Protein AF-A0AAD7Q775-F1 (afdb_monomer_lite)

Foldseek 3Di:
DVVVVVVVVVCVVCVLVDCVQLVVVDQDDDDPDDDDDPCVVVCVVVVPDWDWDWDADPRRYHGKIWIWTQDPNDIDIDIDHDPPSPDPVRVCVVVVVVVCCVVVVVVD

Structure (mmCIF, N/CA/C/O backbone):
data_AF-A0AAD7Q775-F1
#
_entry.id   AF-A0AAD7Q775-F1
#
loop_
_atom_site.group_PDB
_atom_site.id
_atom_site.type_symbol
_atom_site.label_atom_id
_atom_site.label_alt_id
_atom_site.label_comp_id
_atom_site.label_asym_id
_atom_site.label_entity_id
_atom_site.label_seq_id
_atom_site.pdbx_PDB_ins_code
_atom_site.Cartn_x
_atom_site.Cartn_y
_atom_site.Cartn_z
_atom_site.occupancy
_atom_site.B_iso_or_equiv
_atom_site.auth_seq_id
_atom_site.auth_comp_id
_atom_site.auth_asym_id
_atom_site.auth_atom_id
_atom_site.pdbx_PDB_model_num
ATOM 1 N N . MET A 1 1 ? 16.425 -11.422 -37.260 1.00 62.91 1 MET A N 1
ATOM 2 C CA . MET A 1 1 ? 15.163 -10.639 -37.267 1.00 62.91 1 MET A CA 1
ATOM 3 C C . MET A 1 1 ? 13.966 -11.425 -36.721 1.00 62.91 1 MET A C 1
ATOM 5 O O . MET A 1 1 ? 13.062 -10.796 -36.195 1.00 62.91 1 MET A O 1
ATOM 9 N N . SER A 1 2 ? 13.959 -12.763 -36.775 1.00 82.50 2 SER A N 1
ATOM 10 C CA . SER A 1 2 ? 12.934 -13.625 -36.152 1.00 82.50 2 SER A CA 1
ATOM 11 C C . SER A 1 2 ? 12.823 -13.460 -34.633 1.00 82.50 2 SER A C 1
ATOM 13 O O . SER A 1 2 ? 11.721 -13.379 -34.102 1.00 82.50 2 SER A O 1
ATOM 15 N N . ASP A 1 3 ? 13.959 -13.363 -33.943 1.00 83.69 3 ASP A N 1
ATOM 16 C CA . ASP A 1 3 ? 14.002 -13.422 -32.475 1.00 83.69 3 ASP A CA 1
ATOM 17 C C . ASP A 1 3 ? 13.453 -12.144 -31.833 1.00 83.69 3 ASP A C 1
ATOM 19 O O . ASP A 1 3 ? 12.773 -12.197 -30.811 1.00 83.69 3 ASP A O 1
ATOM 23 N N . LEU A 1 4 ? 13.673 -10.996 -32.484 1.00 82.25 4 LEU A N 1
ATOM 24 C CA . LEU A 1 4 ? 13.091 -9.721 -32.072 1.00 82.25 4 LEU A CA 1
ATOM 25 C C . LEU A 1 4 ? 11.565 -9.742 -32.216 1.00 82.25 4 LEU A C 1
ATOM 27 O O . LEU A 1 4 ? 10.860 -9.344 -31.296 1.00 82.25 4 LEU A O 1
ATOM 31 N N . ASN A 1 5 ? 11.048 -10.261 -33.332 1.00 82.44 5 ASN A N 1
ATOM 32 C CA . ASN A 1 5 ? 9.604 -10.378 -33.537 1.00 82.44 5 ASN A CA 1
ATOM 33 C C . ASN A 1 5 ? 8.967 -11.336 -32.525 1.00 82.44 5 ASN A C 1
ATOM 35 O O . ASN A 1 5 ? 7.908 -11.030 -31.984 1.00 82.44 5 ASN A O 1
ATOM 39 N N . TYR A 1 6 ? 9.625 -12.458 -32.226 1.00 87.56 6 TYR A N 1
ATOM 40 C CA . TYR A 1 6 ? 9.180 -13.388 -31.190 1.00 87.56 6 TYR A CA 1
ATOM 41 C C . TYR A 1 6 ? 9.132 -12.724 -29.806 1.00 87.56 6 TYR A C 1
ATOM 43 O O . TYR A 1 6 ? 8.125 -12.838 -29.107 1.00 87.56 6 TYR A O 1
ATOM 51 N N . LEU A 1 7 ? 10.176 -11.977 -29.431 1.00 81.00 7 LEU A N 1
ATOM 52 C CA . LEU A 1 7 ? 10.232 -11.264 -28.154 1.00 81.00 7 LEU A CA 1
ATOM 53 C C . LEU A 1 7 ? 9.134 -10.194 -28.046 1.00 81.00 7 LEU A C 1
ATOM 55 O O . LEU A 1 7 ? 8.481 -10.087 -27.010 1.00 81.00 7 LEU A O 1
ATOM 59 N N . MET A 1 8 ? 8.879 -9.454 -29.128 1.00 81.50 8 MET A N 1
ATOM 60 C CA . MET A 1 8 ? 7.806 -8.457 -29.178 1.00 81.50 8 MET A CA 1
ATOM 61 C C . MET A 1 8 ? 6.420 -9.103 -29.096 1.00 81.50 8 MET A C 1
ATOM 63 O O . MET A 1 8 ? 5.569 -8.599 -28.370 1.00 81.50 8 MET A O 1
ATOM 67 N N . CYS A 1 9 ? 6.196 -10.247 -29.749 1.00 82.38 9 CYS A N 1
ATOM 68 C CA . CYS A 1 9 ? 4.944 -10.995 -29.602 1.00 82.38 9 CYS A CA 1
ATOM 69 C C . CYS A 1 9 ? 4.739 -11.452 -28.153 1.00 82.38 9 CYS A C 1
ATOM 71 O O . CYS A 1 9 ? 3.658 -11.276 -27.609 1.00 82.38 9 CYS A O 1
ATOM 73 N N . LYS A 1 10 ? 5.788 -11.942 -27.477 1.00 84.44 10 LYS A N 1
ATOM 74 C CA . LYS A 1 10 ? 5.695 -12.303 -26.055 1.00 84.44 10 LYS A CA 1
ATOM 75 C C . LYS A 1 10 ? 5.419 -11.108 -25.147 1.00 84.44 10 LYS A C 1
ATOM 77 O O . LYS A 1 10 ? 4.678 -11.267 -24.183 1.00 84.44 10 LYS A O 1
ATOM 82 N N . ALA A 1 11 ? 5.957 -9.932 -25.456 1.00 79.56 11 ALA A N 1
ATOM 83 C CA . ALA A 1 11 ? 5.635 -8.698 -24.744 1.00 79.56 11 ALA A CA 1
ATOM 84 C C . ALA A 1 11 ? 4.175 -8.253 -24.967 1.00 79.56 11 ALA A C 1
ATOM 86 O O . ALA A 1 11 ? 3.539 -7.783 -24.029 1.00 79.56 11 ALA A O 1
ATOM 87 N N . ILE A 1 12 ? 3.635 -8.441 -26.177 1.00 78.25 12 ILE A N 1
ATOM 88 C CA . ILE A 1 12 ? 2.226 -8.164 -26.512 1.00 78.25 12 ILE A CA 1
ATOM 89 C C . ILE A 1 12 ? 1.286 -9.156 -25.817 1.00 78.25 12 ILE A C 1
ATOM 91 O O . ILE A 1 12 ? 0.280 -8.738 -25.256 1.00 78.25 12 ILE A O 1
ATOM 95 N N . ASP A 1 13 ? 1.632 -10.445 -25.806 1.00 82.06 13 ASP A N 1
ATOM 96 C CA . ASP A 1 13 ? 0.865 -11.500 -25.130 1.00 82.06 13 ASP A CA 1
ATOM 97 C C . ASP A 1 13 ? 0.889 -11.345 -23.600 1.00 82.06 13 ASP A C 1
ATOM 99 O O . ASP A 1 13 ? 0.033 -11.879 -22.898 1.00 82.06 13 ASP A O 1
ATOM 103 N N . ASN A 1 14 ? 1.888 -10.633 -23.068 1.00 77.38 14 ASN A N 1
ATOM 104 C CA . ASN A 1 14 ? 2.094 -10.434 -21.638 1.00 77.38 14 ASN A CA 1
ATOM 105 C C . ASN A 1 14 ? 2.294 -8.943 -21.341 1.00 77.38 14 ASN A C 1
ATOM 107 O O . ASN A 1 14 ? 3.380 -8.547 -20.903 1.00 77.38 14 ASN A O 1
ATOM 111 N N . PRO A 1 15 ? 1.269 -8.098 -21.557 1.00 64.75 15 PRO A N 1
ATOM 112 C CA . PRO A 1 15 ? 1.412 -6.655 -21.417 1.00 64.75 15 PRO A CA 1
ATOM 113 C C . PRO A 1 15 ? 1.902 -6.295 -20.011 1.00 64.75 15 PRO A C 1
ATOM 115 O O . PRO A 1 15 ? 2.853 -5.529 -19.889 1.00 64.75 15 PRO A O 1
ATOM 118 N N . GLY A 1 16 ? 1.426 -6.974 -18.959 1.00 65.75 16 GLY A N 1
ATOM 119 C CA . GLY A 1 16 ? 1.905 -6.768 -17.586 1.00 65.75 16 GLY A CA 1
ATOM 120 C C . GLY A 1 16 ? 3.401 -7.043 -17.339 1.00 65.75 16 GLY A C 1
ATOM 121 O O . GLY A 1 16 ? 3.928 -6.676 -16.292 1.00 65.75 16 GLY A O 1
ATOM 122 N N . LEU A 1 17 ? 4.126 -7.621 -18.303 1.00 67.56 17 LEU A N 1
ATOM 123 C CA . LEU A 1 17 ? 5.587 -7.749 -18.283 1.00 67.56 17 LEU A CA 1
ATOM 124 C C . LEU A 1 17 ? 6.308 -6.578 -18.975 1.00 67.56 17 LEU A C 1
ATOM 126 O O . LEU A 1 17 ? 7.532 -6.488 -18.889 1.00 67.56 17 LEU A O 1
ATOM 130 N N . THR A 1 18 ? 5.595 -5.629 -19.584 1.00 71.06 18 THR A N 1
ATOM 131 C CA . THR A 1 18 ? 6.143 -4.405 -20.201 1.00 71.06 18 THR A CA 1
ATOM 132 C C . THR A 1 18 ? 6.110 -3.218 -19.241 1.00 71.06 18 THR A C 1
ATOM 134 O O . THR A 1 18 ? 5.186 -3.075 -18.449 1.00 71.06 18 THR A O 1
ATOM 137 N N . THR A 1 19 ? 7.115 -2.339 -19.309 1.00 64.19 19 THR A N 1
ATOM 138 C CA . THR A 1 19 ? 7.307 -1.285 -18.292 1.00 64.19 19 THR A CA 1
ATOM 139 C C . THR A 1 19 ? 6.171 -0.275 -18.283 1.00 64.19 19 THR A C 1
ATOM 141 O O . THR A 1 19 ? 5.749 0.166 -17.218 1.00 64.19 19 THR A O 1
ATOM 144 N N . SER A 1 20 ? 5.652 0.046 -19.467 1.00 65.31 20 SER A N 1
ATOM 145 C CA . SER A 1 20 ? 4.582 1.020 -19.644 1.00 65.31 20 SER A CA 1
ATOM 146 C C . SER A 1 20 ? 3.232 0.516 -19.138 1.00 65.31 20 SER A C 1
ATOM 148 O O . SER A 1 20 ? 2.537 1.267 -18.467 1.00 65.31 20 SER A O 1
ATOM 150 N N . SER A 1 21 ? 2.854 -0.737 -19.420 1.00 63.66 21 SER A N 1
ATOM 151 C CA . SER A 1 21 ? 1.539 -1.244 -18.987 1.00 63.66 21 SER A CA 1
ATOM 152 C C . SER A 1 21 ? 1.552 -1.915 -17.617 1.00 63.66 21 SER A C 1
ATOM 154 O O . SER A 1 21 ? 0.493 -2.078 -17.026 1.00 63.66 21 SER A O 1
ATOM 156 N N . SER A 1 22 ? 2.731 -2.202 -17.057 1.00 62.44 22 SER A N 1
ATOM 157 C CA . SER A 1 22 ? 2.876 -2.599 -15.657 1.00 62.44 22 SER A CA 1
ATOM 158 C C . SER A 1 22 ? 3.067 -1.432 -14.692 1.00 62.44 22 SER A C 1
ATOM 160 O O . SER A 1 22 ? 3.576 -1.655 -13.595 1.00 62.44 22 SER A O 1
ATOM 162 N N . LEU A 1 23 ? 2.816 -0.193 -15.137 1.00 62.19 23 LEU A N 1
ATOM 163 C CA . LEU A 1 23 ? 3.026 1.032 -14.358 1.00 62.19 23 LEU A CA 1
ATOM 164 C C . LEU A 1 23 ? 4.373 1.045 -13.612 1.00 62.19 23 LEU A C 1
ATOM 166 O O . LEU A 1 23 ? 4.476 1.584 -12.516 1.00 62.19 23 LEU A O 1
ATOM 170 N N . ARG A 1 24 ? 5.431 0.442 -14.180 1.00 62.78 24 ARG A N 1
ATOM 171 C CA . ARG A 1 24 ? 6.705 0.217 -13.465 1.00 62.78 24 ARG A CA 1
ATOM 172 C C . ARG A 1 24 ? 7.466 1.511 -13.170 1.00 62.78 24 ARG A C 1
ATOM 174 O O . ARG A 1 24 ? 8.467 1.477 -12.467 1.00 62.78 24 ARG A O 1
ATOM 181 N N . THR A 1 25 ? 7.008 2.630 -13.725 1.00 60.78 25 THR A N 1
ATOM 182 C CA . THR A 1 25 ? 7.484 3.983 -13.416 1.00 60.78 25 THR A CA 1
ATOM 183 C C . THR A 1 25 ? 6.687 4.669 -12.305 1.00 60.78 25 THR A C 1
ATOM 185 O O . THR A 1 25 ? 7.127 5.703 -11.815 1.00 60.78 25 THR A O 1
ATOM 188 N N . ALA A 1 26 ? 5.513 4.155 -11.929 1.00 69.50 26 ALA A N 1
ATOM 189 C CA . ALA A 1 26 ? 4.716 4.690 -10.831 1.00 69.50 26 ALA A CA 1
ATOM 190 C C . ALA A 1 26 ? 5.251 4.183 -9.487 1.00 69.50 26 ALA A C 1
ATOM 192 O O . ALA A 1 26 ? 5.700 3.043 -9.375 1.00 69.50 26 ALA A O 1
ATOM 193 N N . PHE A 1 27 ? 5.187 5.043 -8.471 1.00 70.19 27 PHE A N 1
ATOM 194 C CA . PHE A 1 27 ? 5.688 4.744 -7.131 1.00 70.19 27 PHE A CA 1
ATOM 195 C C . PHE A 1 27 ? 4.652 4.037 -6.254 1.00 70.19 27 PHE A C 1
ATOM 197 O O . PHE A 1 27 ? 4.988 3.087 -5.563 1.00 70.19 27 PHE A O 1
ATOM 204 N N . ILE A 1 28 ? 3.389 4.465 -6.328 1.00 74.25 28 ILE A N 1
ATOM 205 C CA . ILE A 1 28 ? 2.222 3.892 -5.642 1.00 74.25 28 ILE A CA 1
ATOM 206 C C . ILE A 1 28 ? 1.053 3.896 -6.639 1.00 74.25 28 ILE A C 1
ATOM 208 O O . ILE A 1 28 ? 0.982 4.764 -7.509 1.00 74.25 28 ILE A O 1
ATOM 212 N N . SER A 1 29 ? 0.160 2.914 -6.528 1.00 73.06 29 SER A N 1
ATOM 213 C CA . SER A 1 29 ? -1.133 2.890 -7.208 1.00 73.06 29 SER A CA 1
ATOM 214 C C . SER A 1 29 ? -2.198 2.860 -6.127 1.00 73.06 29 SER A C 1
ATOM 216 O O . SER A 1 29 ? -2.090 2.081 -5.182 1.00 73.06 29 SER A O 1
ATOM 218 N N . VAL A 1 30 ? -3.202 3.711 -6.271 1.00 72.69 30 VAL A N 1
ATOM 219 C CA . VAL A 1 30 ? -4.344 3.801 -5.361 1.00 72.69 30 VAL A CA 1
ATOM 220 C C . VAL A 1 30 ? -5.612 3.476 -6.138 1.00 72.69 30 VAL A C 1
ATOM 222 O O . VAL A 1 30 ? -5.636 3.612 -7.364 1.00 72.69 30 VAL A O 1
ATOM 225 N N . PHE A 1 31 ? -6.648 3.020 -5.442 1.00 71.31 31 PHE A N 1
ATOM 226 C CA . PHE A 1 31 ? -7.986 2.989 -6.021 1.00 71.31 31 PHE A CA 1
ATOM 227 C C . PHE A 1 31 ? -8.468 4.431 -6.217 1.00 71.31 31 PHE A C 1
ATOM 229 O O . PHE A 1 31 ? -8.130 5.304 -5.420 1.00 71.31 31 PHE A O 1
ATOM 236 N N . GLU A 1 32 ? -9.199 4.681 -7.304 1.00 75.06 32 GLU A N 1
ATOM 237 C CA . GLU A 1 32 ? -9.808 5.994 -7.553 1.00 75.06 32 GLU A CA 1
ATOM 238 C C . GLU A 1 32 ? -10.833 6.324 -6.462 1.00 75.06 32 GLU A C 1
ATOM 240 O O . GLU A 1 32 ? -10.840 7.432 -5.929 1.00 75.06 32 GLU A O 1
ATOM 245 N N . ASP A 1 33 ? -11.624 5.323 -6.079 1.00 80.81 33 ASP A N 1
ATOM 246 C CA . ASP A 1 33 ? -12.605 5.429 -5.011 1.00 80.81 33 ASP A CA 1
ATOM 247 C C . ASP A 1 33 ? -12.017 4.977 -3.670 1.00 80.81 33 ASP A C 1
ATOM 249 O O . ASP A 1 33 ? -11.360 3.933 -3.568 1.00 80.81 33 ASP A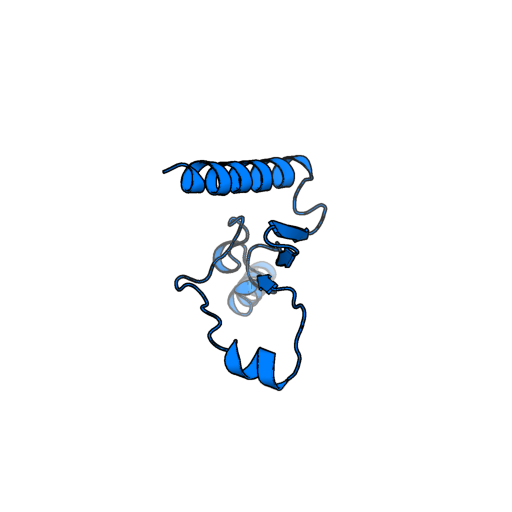 O 1
ATOM 253 N N . SER A 1 34 ? -12.301 5.745 -2.618 1.00 77.81 34 SER A N 1
ATOM 254 C CA . SER A 1 34 ? -11.989 5.353 -1.245 1.00 77.81 34 SER A CA 1
ATOM 255 C C . SER A 1 34 ? -12.743 4.081 -0.869 1.00 77.81 34 SER A C 1
ATOM 257 O O . SER A 1 34 ? -13.961 3.995 -1.029 1.00 77.81 34 SER A O 1
ATOM 259 N N . ILE A 1 35 ? -12.028 3.112 -0.300 1.00 75.31 35 ILE A N 1
ATOM 260 C CA . ILE A 1 35 ? -12.654 1.931 0.290 1.00 75.31 35 ILE A CA 1
ATOM 261 C C . ILE A 1 35 ? -13.164 2.320 1.678 1.00 75.31 35 ILE A C 1
ATOM 263 O O . ILE A 1 35 ? -12.375 2.669 2.554 1.00 75.31 35 ILE A O 1
ATOM 267 N N . ILE A 1 36 ? -14.483 2.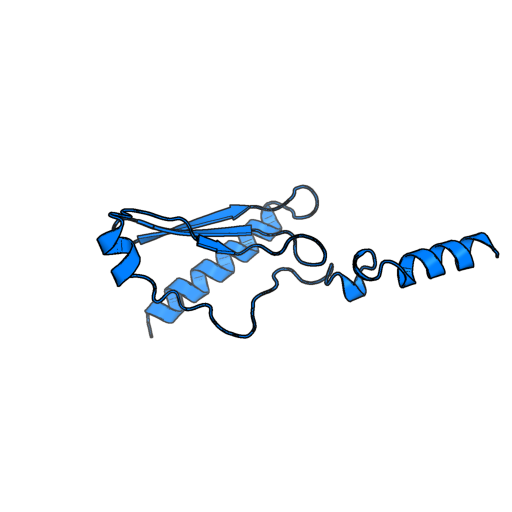275 1.859 1.00 81.50 36 ILE A N 1
ATOM 268 C CA . ILE A 1 36 ? -15.143 2.478 3.151 1.00 81.50 36 ILE A CA 1
ATOM 269 C C . ILE A 1 36 ? -15.542 1.105 3.689 1.00 81.50 36 ILE A C 1
ATOM 271 O O . ILE A 1 36 ? -16.220 0.339 3.003 1.00 81.50 36 ILE A O 1
ATOM 275 N N . ASP A 1 37 ? -15.096 0.796 4.903 1.00 80.75 37 ASP A N 1
ATOM 276 C CA . ASP A 1 37 ? -15.486 -0.413 5.620 1.00 80.75 37 ASP A CA 1
ATOM 277 C C . ASP A 1 37 ? -16.645 -0.114 6.583 1.00 80.75 37 ASP A C 1
ATOM 279 O O . ASP A 1 37 ? -16.447 0.422 7.672 1.00 80.75 37 ASP A O 1
ATOM 283 N N . ASP A 1 38 ? -17.863 -0.471 6.172 1.00 85.44 38 ASP A N 1
ATOM 284 C CA . ASP A 1 38 ? -19.086 -0.305 6.969 1.00 85.44 38 ASP A CA 1
ATOM 285 C C . ASP A 1 38 ? -19.446 -1.564 7.786 1.00 85.44 38 ASP A C 1
ATOM 287 O O . ASP A 1 38 ? -20.561 -1.697 8.292 1.00 85.44 38 ASP A O 1
ATOM 291 N N . SER A 1 39 ? -18.522 -2.518 7.946 1.00 86.44 39 SER A N 1
ATOM 292 C CA . SER A 1 39 ? -18.794 -3.797 8.623 1.00 86.44 39 SER A CA 1
ATOM 293 C C . SER A 1 39 ? -18.710 -3.750 10.159 1.00 86.44 39 SER A C 1
ATOM 295 O O . SER A 1 39 ? -18.712 -4.788 10.819 1.00 86.44 39 SER A O 1
ATOM 297 N N . ASN A 1 40 ? -18.722 -2.554 10.758 1.00 84.50 40 ASN A N 1
ATOM 298 C CA . ASN A 1 40 ? -18.576 -2.350 12.204 1.00 84.50 40 ASN A CA 1
ATOM 299 C C . ASN A 1 40 ? -19.579 -3.133 13.068 1.00 84.50 40 ASN A C 1
ATOM 301 O O . ASN A 1 40 ? -19.187 -3.681 14.097 1.00 84.50 40 ASN A O 1
ATOM 305 N N . GLU A 1 41 ? -20.856 -3.205 12.678 1.00 90.56 41 GLU A N 1
ATOM 306 C CA . GLU A 1 41 ? -21.861 -3.979 13.429 1.00 90.56 41 GLU A CA 1
ATOM 307 C C . GLU A 1 41 ? -21.508 -5.474 13.439 1.00 90.56 41 GLU A C 1
ATOM 30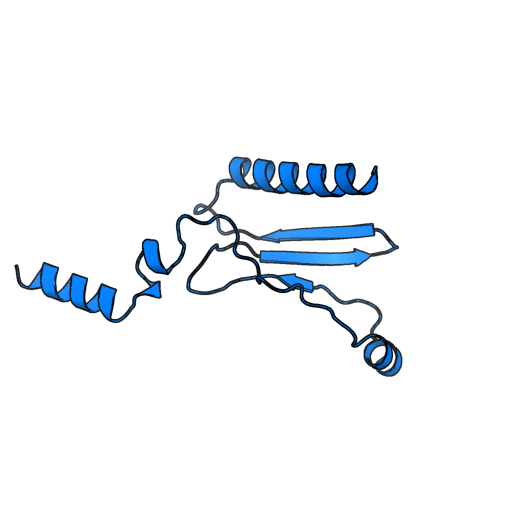9 O O . GLU A 1 41 ? -21.519 -6.123 14.483 1.00 90.56 41 GLU A O 1
ATOM 314 N N . MET A 1 42 ? -21.080 -5.997 12.289 1.00 91.94 42 MET A N 1
ATOM 315 C CA . MET A 1 42 ? -20.647 -7.386 12.137 1.00 91.94 42 MET A CA 1
ATOM 316 C C . MET A 1 42 ? -19.367 -7.673 12.930 1.00 91.94 42 MET A C 1
ATOM 318 O O . MET A 1 42 ? -19.258 -8.715 13.573 1.00 91.94 42 MET A O 1
ATOM 322 N N . HIS A 1 43 ? -18.402 -6.749 12.922 1.00 89.44 43 HIS A N 1
ATOM 323 C CA . HIS A 1 43 ? -17.184 -6.853 13.724 1.00 89.44 43 HIS A CA 1
ATOM 324 C C . HIS A 1 43 ? -17.501 -6.987 15.217 1.00 89.44 43 HIS A C 1
ATOM 326 O O . HIS A 1 43 ? -16.921 -7.841 15.888 1.00 89.44 43 HIS A O 1
ATOM 332 N N . GLN A 1 44 ? -18.467 -6.212 15.721 1.00 88.12 44 GLN A N 1
ATOM 333 C CA . GLN A 1 44 ? -18.920 -6.309 17.110 1.00 88.12 44 GLN A CA 1
ATOM 334 C C . GLN A 1 44 ? -19.597 -7.650 17.407 1.00 88.12 44 GLN A C 1
ATOM 336 O O . GLN A 1 44 ? -19.284 -8.273 18.421 1.00 88.12 44 GLN A O 1
ATOM 341 N N . GLU A 1 45 ? -20.483 -8.126 16.528 1.00 94.69 45 GLU A N 1
ATOM 342 C CA . GLU A 1 45 ? -21.149 -9.428 16.687 1.00 94.69 45 GLU A CA 1
ATOM 343 C C . GLU A 1 45 ? -20.158 -10.600 16.718 1.00 94.69 45 GLU A C 1
ATOM 345 O O . GLU A 1 45 ? -20.343 -11.556 17.474 1.00 94.69 45 GLU A O 1
ATOM 350 N N . LEU A 1 46 ? -19.090 -10.519 15.922 1.00 93.56 46 LEU A N 1
ATOM 351 C CA . LEU 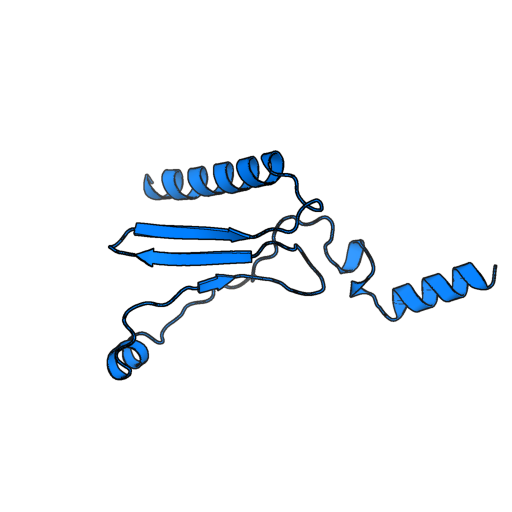A 1 46 ? -18.033 -11.530 15.858 1.00 93.56 46 LEU A CA 1
ATOM 352 C C . LEU A 1 46 ? -17.012 -11.420 17.000 1.00 93.56 46 LEU A C 1
ATOM 354 O O . LEU A 1 46 ? -16.183 -12.319 17.151 1.00 93.56 46 LEU A O 1
ATOM 358 N N . GLY A 1 47 ? -17.054 -10.345 17.794 1.00 91.81 47 GLY A N 1
ATOM 359 C CA . GLY A 1 47 ? -16.040 -10.055 18.807 1.00 91.81 47 GLY A CA 1
ATOM 360 C C . GLY A 1 47 ? -14.662 -9.764 18.205 1.00 91.81 47 GLY A C 1
ATOM 361 O O . GLY A 1 47 ? -13.649 -10.119 18.804 1.00 91.81 47 GLY A O 1
ATOM 362 N N . LEU A 1 48 ? -14.609 -9.173 17.005 1.00 87.00 48 LEU A N 1
ATOM 363 C CA . LEU A 1 48 ? -13.360 -8.737 16.385 1.00 87.00 48 LEU A CA 1
ATOM 364 C C . LEU A 1 48 ? -12.816 -7.522 17.147 1.00 87.00 48 LEU A C 1
ATOM 366 O O . LEU A 1 48 ? -13.417 -6.451 17.119 1.00 87.00 48 LEU A O 1
ATOM 370 N N . GLU A 1 49 ? -11.683 -7.700 17.821 1.00 81.75 49 GLU A N 1
ATOM 371 C CA . GLU A 1 49 ? -11.061 -6.644 18.630 1.00 81.75 49 GLU A CA 1
ATOM 372 C C . GLU A 1 49 ? -10.108 -5.769 17.808 1.00 81.75 49 GLU A C 1
ATOM 374 O O . GLU A 1 49 ? -10.179 -4.548 17.892 1.00 81.75 49 GLU A O 1
ATOM 379 N N . ASP A 1 50 ? -9.263 -6.388 16.978 1.00 80.94 50 ASP A N 1
ATOM 380 C CA . ASP A 1 50 ? -8.242 -5.704 16.185 1.00 80.94 50 ASP A CA 1
ATOM 381 C C . ASP A 1 50 ? -8.108 -6.341 14.794 1.00 80.94 50 ASP A C 1
ATOM 383 O O . ASP A 1 50 ? -8.134 -7.568 14.643 1.00 80.94 50 ASP A O 1
ATOM 387 N N . TYR A 1 51 ? -7.878 -5.511 13.776 1.00 81.44 51 TYR A N 1
ATOM 388 C CA . TYR A 1 51 ? -7.473 -5.959 12.445 1.00 81.44 51 TYR A CA 1
ATOM 389 C C . TYR A 1 51 ? -6.440 -5.012 11.825 1.00 81.44 51 TYR A C 1
ATOM 391 O O . TYR A 1 51 ? -6.266 -3.866 12.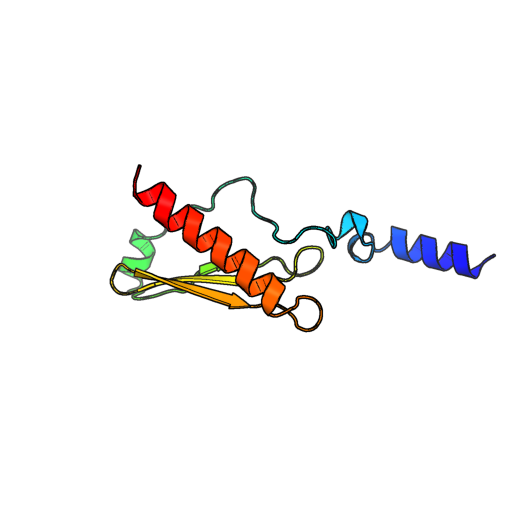246 1.00 81.44 51 TYR A O 1
ATOM 399 N N . VAL A 1 52 ? -5.717 -5.522 10.829 1.00 85.25 52 VAL A N 1
ATOM 400 C CA . VAL A 1 52 ? -4.719 -4.766 10.069 1.00 85.25 52 VAL A CA 1
ATOM 401 C C . VAL A 1 52 ? -5.200 -4.666 8.632 1.00 85.25 52 VAL A C 1
ATOM 403 O O . VAL A 1 52 ? -5.406 -5.686 7.970 1.00 85.25 52 VAL A O 1
ATOM 406 N N . GLY A 1 53 ? -5.385 -3.436 8.163 1.00 84.31 53 GLY A N 1
ATOM 407 C CA . GLY A 1 53 ? -5.623 -3.132 6.763 1.00 84.31 53 GLY A CA 1
ATOM 408 C C . GLY A 1 53 ? -4.415 -3.530 5.920 1.00 84.31 53 GLY A C 1
ATOM 409 O O . GLY A 1 53 ? -3.270 -3.487 6.368 1.00 84.31 53 GLY A O 1
ATOM 410 N N . CYS A 1 54 ? -4.662 -3.960 4.687 1.00 84.81 54 CYS A N 1
ATOM 411 C CA . CYS A 1 54 ? -3.605 -4.243 3.728 1.00 84.81 54 CYS A CA 1
ATOM 412 C C . CYS A 1 54 ? -3.955 -3.590 2.399 1.00 84.81 54 CYS A C 1
ATOM 414 O O . CYS A 1 54 ? -4.800 -4.076 1.649 1.00 84.81 54 CYS A O 1
ATOM 416 N N . SER A 1 55 ? -3.260 -2.500 2.100 1.00 77.88 55 SER A N 1
ATOM 417 C CA . SER A 1 55 ? -3.291 -1.860 0.794 1.00 77.88 55 SER A CA 1
ATOM 418 C C . SER A 1 55 ? -2.054 -2.285 0.020 1.00 77.88 55 SER A C 1
ATOM 420 O O . SER A 1 55 ? -0.941 -1.822 0.278 1.00 77.88 55 SER A O 1
ATOM 422 N N . SER A 1 56 ? -2.230 -3.209 -0.922 1.00 72.62 56 SER A N 1
ATOM 423 C CA . SER A 1 56 ? -1.135 -3.682 -1.761 1.00 72.62 56 SER A CA 1
ATOM 424 C C . SER A 1 56 ? -1.603 -4.065 -3.157 1.00 72.62 56 SER A C 1
ATOM 426 O O . SER A 1 56 ? -2.652 -4.682 -3.330 1.00 72.62 56 SER A O 1
ATOM 428 N N . VAL A 1 57 ? -0.785 -3.746 -4.160 1.00 64.38 57 VAL A N 1
ATOM 429 C CA . VAL A 1 57 ? -1.017 -4.122 -5.555 1.00 64.38 57 VAL A CA 1
ATOM 430 C C . VAL A 1 57 ? 0.050 -5.129 -5.969 1.00 64.38 57 VAL A C 1
ATOM 432 O O . VAL A 1 57 ? 1.229 -4.801 -6.075 1.00 64.38 57 VAL A O 1
ATOM 435 N N . HIS A 1 58 ? -0.359 -6.373 -6.219 1.00 57.62 58 HIS A N 1
ATOM 436 C CA . HIS A 1 58 ? 0.541 -7.431 -6.673 1.00 57.62 58 HIS A CA 1
ATOM 437 C C . HIS A 1 58 ? 0.303 -7.720 -8.158 1.00 57.62 58 HIS A C 1
ATOM 439 O O . HIS A 1 58 ? -0.802 -8.070 -8.562 1.00 57.62 58 HIS A O 1
ATOM 445 N N . GLY A 1 59 ? 1.356 -7.615 -8.972 1.00 55.50 59 GLY A N 1
ATOM 446 C CA . GLY A 1 59 ? 1.419 -8.287 -10.274 1.00 55.50 59 GLY A CA 1
ATOM 447 C C . GLY A 1 59 ? 1.618 -7.404 -11.502 1.00 55.50 59 GLY A C 1
ATOM 448 O O . GLY A 1 59 ? 2.160 -7.903 -12.481 1.00 55.50 59 GLY A O 1
ATOM 449 N N . VAL A 1 60 ? 1.233 -6.122 -11.492 1.00 58.12 60 VAL A N 1
ATOM 450 C CA . VAL A 1 60 ? 1.302 -5.262 -12.700 1.00 58.12 60 VAL A CA 1
ATOM 451 C C . VAL A 1 60 ? 1.466 -3.767 -12.338 1.00 58.12 60 VAL A C 1
ATOM 453 O O . VAL A 1 60 ? 0.974 -2.894 -13.042 1.00 58.12 60 VAL A O 1
ATOM 456 N N . GLY A 1 61 ? 2.107 -3.446 -11.210 1.00 60.78 61 GLY A N 1
ATOM 457 C CA . GLY A 1 61 ? 2.165 -2.078 -10.678 1.00 60.78 61 GLY A CA 1
ATOM 458 C C . GLY A 1 61 ? 3.002 -1.965 -9.403 1.00 60.78 61 GLY A C 1
ATOM 459 O O . GLY A 1 61 ? 3.509 -2.990 -8.944 1.00 60.78 61 GLY A O 1
ATOM 460 N N . PRO A 1 62 ? 3.193 -0.742 -8.871 1.00 64.38 62 PRO A N 1
ATOM 461 C CA . PRO A 1 62 ? 4.128 -0.435 -7.794 1.00 64.38 62 PRO A CA 1
ATOM 462 C C . PRO A 1 62 ? 4.092 -1.439 -6.649 1.00 64.38 62 PRO A C 1
ATOM 464 O O . PRO A 1 62 ? 3.050 -1.768 -6.095 1.00 64.38 62 PRO A O 1
ATOM 467 N N . SER A 1 63 ? 5.278 -1.917 -6.304 1.00 76.88 63 SER A N 1
ATOM 468 C CA . SER A 1 63 ? 5.509 -3.083 -5.460 1.00 76.88 63 SER A CA 1
ATOM 469 C C . SER A 1 63 ? 5.556 -2.748 -3.967 1.00 76.88 63 SER A C 1
ATOM 471 O O . SER A 1 63 ? 6.357 -3.330 -3.239 1.00 76.88 63 SER A O 1
ATOM 473 N N . ILE A 1 64 ? 4.795 -1.751 -3.524 1.00 84.75 64 ILE A N 1
ATOM 474 C CA . ILE A 1 64 ? 4.755 -1.324 -2.123 1.00 84.75 64 ILE A CA 1
ATOM 475 C C . ILE A 1 64 ? 3.475 -1.876 -1.501 1.00 84.75 64 ILE A C 1
ATOM 477 O O . ILE A 1 64 ? 2.410 -1.866 -2.120 1.00 84.75 64 ILE A O 1
ATOM 481 N N . ALA A 1 65 ? 3.583 -2.365 -0.273 1.00 85.31 65 ALA A N 1
ATOM 482 C CA . ALA A 1 65 ? 2.444 -2.709 0.558 1.00 85.31 65 ALA A CA 1
ATOM 483 C C . ALA A 1 65 ? 2.427 -1.791 1.779 1.00 85.31 65 ALA A C 1
ATOM 485 O O . ALA A 1 65 ? 3.442 -1.645 2.468 1.00 85.31 65 ALA A O 1
ATOM 486 N N . ILE A 1 66 ? 1.274 -1.182 2.030 1.00 87.31 66 ILE A N 1
ATOM 487 C CA . ILE A 1 66 ? 0.998 -0.400 3.227 1.00 87.31 66 ILE A CA 1
ATOM 488 C C . ILE A 1 66 ? 0.052 -1.217 4.094 1.00 87.31 66 ILE A C 1
ATOM 490 O O . ILE A 1 66 ? -1.002 -1.656 3.632 1.00 87.31 66 ILE A O 1
ATOM 494 N N . PHE A 1 67 ? 0.462 -1.441 5.334 1.00 89.19 67 PHE A N 1
ATOM 495 C CA . PHE A 1 67 ? -0.347 -2.098 6.344 1.00 89.19 67 PHE A CA 1
ATOM 496 C C . PHE A 1 67 ? -0.649 -1.087 7.428 1.00 89.19 67 PHE A C 1
ATOM 498 O O . PHE A 1 67 ? 0.276 -0.617 8.088 1.00 89.19 67 PHE A O 1
ATOM 505 N N . ASP A 1 68 ? -1.910 -0.734 7.587 1.00 88.00 68 ASP A N 1
ATOM 506 C CA . ASP A 1 68 ? -2.364 0.277 8.525 1.00 88.00 68 ASP A CA 1
ATOM 507 C C . ASP A 1 68 ? -3.322 -0.320 9.554 1.00 88.00 68 ASP A C 1
ATOM 509 O O . ASP A 1 68 ? -4.039 -1.287 9.300 1.00 88.00 68 ASP A O 1
ATOM 513 N N . THR A 1 69 ? -3.291 0.222 10.762 1.00 87.62 69 THR A N 1
ATOM 514 C CA . THR A 1 69 ? -4.223 -0.137 11.828 1.00 87.62 69 THR A CA 1
ATOM 515 C C . THR A 1 69 ? -4.312 1.005 12.834 1.00 87.62 69 THR A C 1
ATOM 517 O O . THR A 1 69 ? -3.351 1.755 13.030 1.00 87.62 69 THR A O 1
ATOM 520 N N . ILE A 1 70 ? -5.466 1.155 13.483 1.00 84.06 70 ILE A N 1
ATOM 521 C CA . ILE A 1 70 ? -5.636 2.102 14.585 1.00 84.06 70 ILE A CA 1
ATOM 522 C C . ILE A 1 70 ? -5.473 1.345 15.895 1.00 84.06 70 ILE A C 1
ATOM 524 O O . ILE A 1 70 ? -6.297 0.509 16.245 1.00 84.06 70 ILE A O 1
ATOM 528 N N . ARG A 1 71 ? -4.425 1.669 16.654 1.00 82.19 71 ARG A N 1
ATOM 529 C CA . ARG A 1 71 ? -4.131 1.050 17.951 1.00 82.19 71 ARG A CA 1
ATOM 530 C C . ARG A 1 71 ? -4.104 2.118 19.024 1.00 82.19 71 ARG A C 1
ATOM 532 O O . ARG A 1 71 ? -3.341 3.073 18.933 1.00 82.19 71 ARG A O 1
ATOM 539 N N . ASN A 1 72 ? -4.941 1.970 20.050 1.00 82.88 72 ASN A N 1
ATOM 540 C CA . ASN A 1 72 ? -5.071 2.947 21.143 1.00 82.88 72 ASN A CA 1
ATOM 541 C C . ASN A 1 72 ? -5.337 4.388 20.655 1.00 82.88 72 ASN A C 1
ATOM 543 O O . ASN A 1 72 ? -4.811 5.348 21.216 1.00 82.88 72 ASN A O 1
ATOM 547 N N . GLY A 1 73 ? -6.118 4.543 19.581 1.00 79.00 73 GLY A N 1
ATOM 548 C CA . GLY A 1 73 ? -6.412 5.849 18.980 1.00 79.00 73 GLY A CA 1
ATOM 549 C C . GLY A 1 73 ? -5.252 6.467 18.190 1.00 79.00 73 GLY A C 1
ATOM 550 O O . GLY A 1 73 ? -5.313 7.646 17.855 1.00 79.00 73 GLY A O 1
ATOM 551 N N . GLN A 1 74 ? -4.198 5.701 17.897 1.00 82.69 74 GLN A N 1
ATOM 552 C CA . GLN A 1 74 ? -3.054 6.131 17.094 1.00 82.69 74 GLN A CA 1
ATOM 553 C C . GLN A 1 74 ? -2.961 5.309 15.809 1.00 82.69 74 GLN A C 1
ATOM 555 O O . GLN A 1 74 ? -3.202 4.104 15.823 1.00 82.69 74 GLN A O 1
ATOM 560 N N . LEU A 1 75 ? -2.580 5.961 14.710 1.00 86.06 75 LEU A N 1
ATOM 561 C CA . LEU A 1 75 ? -2.276 5.288 13.451 1.00 86.06 75 LEU A CA 1
ATOM 562 C C . LEU A 1 75 ? -0.921 4.575 13.557 1.00 86.06 75 LEU A C 1
ATOM 564 O O . LEU A 1 75 ? 0.118 5.225 13.687 1.00 86.06 75 LEU A O 1
ATOM 568 N N . ASP A 1 76 ? -0.942 3.249 13.473 1.00 88.25 76 ASP A N 1
ATOM 569 C CA . ASP A 1 76 ? 0.231 2.395 13.288 1.00 88.25 76 ASP A CA 1
ATOM 570 C C . ASP A 1 76 ? 0.272 1.954 11.819 1.00 88.25 76 ASP A C 1
ATOM 572 O O . ASP A 1 76 ? -0.747 1.570 11.243 1.00 88.25 76 ASP A O 1
ATOM 576 N N . CYS A 1 77 ? 1.435 2.076 11.179 1.00 89.56 77 CYS A N 1
ATOM 577 C CA . CYS A 1 77 ? 1.576 1.863 9.744 1.00 89.56 77 CYS A CA 1
ATOM 578 C C . CYS A 1 77 ? 2.935 1.242 9.406 1.00 89.56 77 CYS A C 1
ATOM 580 O O . CYS A 1 77 ? 3.989 1.807 9.718 1.00 89.56 77 CYS A O 1
ATOM 582 N N . ALA A 1 78 ? 2.915 0.105 8.712 1.00 91.12 78 ALA A N 1
ATOM 583 C CA . ALA A 1 78 ? 4.095 -0.557 8.177 1.00 91.12 78 ALA A CA 1
ATOM 584 C C . ALA A 1 78 ? 4.149 -0.427 6.649 1.00 91.12 78 ALA A C 1
ATOM 586 O O . ALA A 1 78 ? 3.194 -0.743 5.943 1.00 91.12 78 ALA A O 1
ATOM 587 N N . CYS A 1 79 ? 5.305 -0.002 6.137 1.00 90.44 79 CYS A N 1
ATOM 588 C CA . CYS A 1 79 ? 5.593 0.062 4.707 1.00 90.44 79 CYS A CA 1
ATOM 589 C C . CYS A 1 79 ? 6.563 -1.058 4.330 1.00 90.44 79 CYS A C 1
ATOM 591 O O . CYS A 1 79 ? 7.699 -1.100 4.812 1.00 90.44 79 CYS A O 1
ATOM 593 N N . VAL A 1 80 ? 6.114 -1.963 3.464 1.00 89.94 80 VAL A N 1
ATOM 594 C CA . VAL A 1 80 ? 6.905 -3.082 2.952 1.00 89.94 80 VAL A CA 1
ATOM 595 C C . VAL A 1 80 ? 7.188 -2.845 1.476 1.00 89.94 80 VAL A C 1
ATOM 597 O O . VAL A 1 80 ? 6.278 -2.592 0.690 1.00 89.94 80 VAL A O 1
ATOM 600 N N . TYR A 1 81 ? 8.458 -2.942 1.092 1.00 87.88 81 TYR A N 1
ATOM 601 C CA . TYR A 1 81 ? 8.909 -2.737 -0.280 1.00 87.88 81 TYR A CA 1
ATOM 602 C C . TYR A 1 81 ? 10.044 -3.712 -0.630 1.00 87.88 81 TYR A C 1
ATOM 604 O O . TYR A 1 81 ? 10.829 -4.096 0.242 1.00 87.88 81 TYR A O 1
ATOM 612 N N . PRO A 1 82 ? 10.170 -4.124 -1.902 1.00 85.25 82 PRO A N 1
ATOM 613 C CA . PRO A 1 82 ? 11.246 -4.995 -2.341 1.00 85.25 82 PRO A CA 1
ATOM 614 C C . PRO A 1 82 ? 12.554 -4.221 -2.502 1.00 85.25 82 PRO A C 1
ATOM 616 O O . PRO A 1 82 ? 12.659 -3.277 -3.285 1.00 85.25 82 PRO A O 1
ATOM 619 N N . SER A 1 83 ? 13.589 -4.689 -1.816 1.00 84.31 83 SER A N 1
ATOM 620 C CA . SER A 1 83 ? 14.976 -4.310 -2.081 1.00 84.31 83 SER A CA 1
ATOM 621 C C . SER A 1 83 ? 15.608 -5.324 -3.051 1.00 84.31 83 SER A C 1
ATOM 623 O O . SER A 1 83 ? 15.322 -6.518 -2.928 1.00 84.31 83 SER A O 1
ATOM 625 N N . PRO A 1 84 ? 16.444 -4.906 -4.023 1.00 85.75 84 PRO A N 1
ATOM 626 C CA . PRO A 1 84 ? 16.965 -3.553 -4.247 1.00 85.75 84 PRO A CA 1
ATOM 627 C C . PRO A 1 84 ? 16.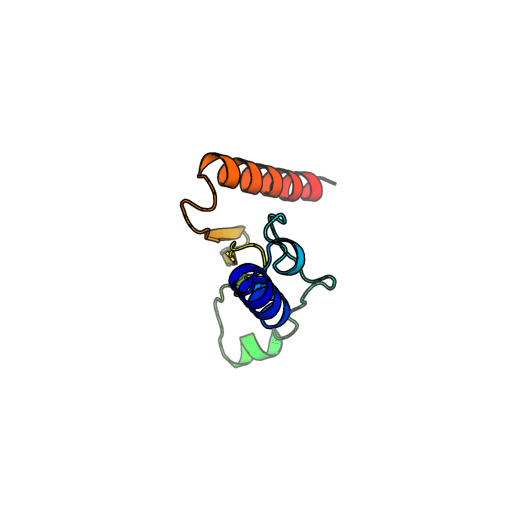132 -2.710 -5.228 1.00 85.75 84 PRO A C 1
ATOM 629 O O . PRO A 1 84 ? 16.637 -1.715 -5.737 1.00 85.75 84 PRO A O 1
ATOM 632 N N . LEU A 1 85 ? 14.892 -3.111 -5.537 1.00 80.38 85 LEU A N 1
ATOM 633 C CA . LEU A 1 85 ? 14.052 -2.377 -6.489 1.00 80.38 85 LEU A CA 1
ATOM 634 C C . LEU A 1 85 ? 13.775 -0.941 -6.018 1.00 80.38 85 LEU A C 1
ATOM 636 O O . LEU A 1 85 ? 13.820 -0.027 -6.835 1.00 80.38 85 LEU A O 1
ATOM 640 N N . HIS A 1 86 ? 13.563 -0.754 -4.712 1.00 85.88 86 HIS A N 1
ATOM 641 C CA . HIS A 1 86 ? 13.529 0.561 -4.066 1.00 85.88 86 HIS A CA 1
ATOM 642 C C . HIS A 1 86 ? 14.673 0.688 -3.058 1.00 85.88 86 HIS A C 1
ATOM 644 O O . HIS A 1 86 ? 14.979 -0.267 -2.329 1.00 85.88 86 HIS A O 1
ATOM 650 N N . SER A 1 87 ? 15.311 1.862 -3.014 1.00 90.44 87 SER A N 1
ATOM 651 C CA . SER A 1 87 ? 16.349 2.159 -2.018 1.00 90.44 87 SER A CA 1
ATOM 652 C C . SER A 1 87 ? 15.723 2.546 -0.677 1.00 90.44 87 SER A C 1
ATOM 654 O O . SER A 1 87 ? 14.579 2.998 -0.614 1.00 90.44 87 SER A O 1
ATOM 656 N N . ARG A 1 88 ? 16.480 2.390 0.413 1.00 93.12 88 ARG A N 1
ATOM 657 C CA . ARG A 1 88 ? 16.012 2.803 1.741 1.00 93.12 88 ARG A CA 1
ATOM 658 C C . ARG A 1 88 ? 15.750 4.305 1.788 1.00 93.12 88 ARG A C 1
ATOM 660 O O . ARG A 1 88 ? 14.701 4.714 2.263 1.00 93.12 88 ARG A O 1
ATOM 667 N N . GLU A 1 89 ? 16.675 5.094 1.258 1.00 95.19 89 GLU A N 1
ATOM 668 C CA . GLU A 1 89 ? 16.626 6.558 1.251 1.00 95.19 89 GLU A CA 1
ATOM 669 C C . GLU A 1 89 ? 15.396 7.056 0.487 1.00 95.19 89 GLU A C 1
ATOM 671 O O . GLU A 1 89 ? 14.656 7.908 0.970 1.00 95.19 89 GLU A O 1
ATOM 676 N N . GLN A 1 90 ? 15.132 6.458 -0.675 1.00 89.75 90 GLN A N 1
ATOM 677 C CA . GLN A 1 90 ? 13.968 6.759 -1.501 1.00 89.75 90 GLN A CA 1
ATOM 678 C C . GLN A 1 90 ? 12.648 6.474 -0.769 1.00 89.75 90 GLN A C 1
ATOM 680 O O . GLN A 1 90 ? 11.704 7.262 -0.827 1.00 89.75 90 GLN A O 1
ATOM 685 N N . MET A 1 91 ? 12.580 5.350 -0.055 1.00 91.31 91 MET A N 1
ATOM 686 C CA . MET A 1 91 ? 11.392 4.965 0.706 1.00 91.31 91 MET A CA 1
ATOM 687 C C . MET A 1 91 ? 11.209 5.806 1.973 1.00 91.31 91 MET A C 1
ATOM 689 O O . MET A 1 91 ? 10.080 6.116 2.350 1.00 91.31 91 MET A O 1
ATOM 693 N N . GLU A 1 92 ? 12.299 6.214 2.620 1.00 93.75 92 GLU A N 1
ATOM 694 C CA . GLU A 1 92 ? 12.271 7.134 3.759 1.00 93.75 92 GLU A CA 1
ATOM 695 C C . GLU A 1 92 ? 11.779 8.527 3.351 1.00 93.75 92 GLU A C 1
ATOM 697 O O . GLU A 1 92 ? 10.976 9.119 4.074 1.00 93.75 92 GLU A O 1
ATOM 702 N N . GLU A 1 93 ? 12.185 9.027 2.181 1.00 93.56 93 GLU A N 1
ATOM 703 C CA . GLU A 1 93 ? 11.684 10.288 1.624 1.00 93.56 93 GLU A CA 1
ATOM 704 C C . GLU A 1 93 ? 10.173 10.225 1.356 1.00 93.56 93 GLU A C 1
ATOM 706 O O . GLU A 1 93 ? 9.431 11.105 1.802 1.00 93.56 93 GLU A O 1
ATOM 711 N N . LEU A 1 94 ? 9.702 9.151 0.712 1.00 89.75 94 LEU A N 1
ATOM 712 C CA . LEU A 1 94 ? 8.281 8.914 0.441 1.00 89.75 94 LEU A CA 1
ATOM 713 C C . LEU A 1 94 ? 7.444 8.920 1.728 1.00 89.75 94 LEU A C 1
ATOM 715 O O . LEU A 1 94 ? 6.478 9.676 1.846 1.00 89.75 94 LEU A O 1
ATOM 719 N N . ILE A 1 95 ? 7.825 8.100 2.713 1.00 91.12 95 ILE A N 1
ATOM 720 C CA . ILE A 1 95 ? 7.103 7.994 3.988 1.00 91.12 95 ILE A CA 1
ATOM 721 C C . ILE A 1 95 ? 7.202 9.296 4.787 1.00 91.12 95 ILE A C 1
ATOM 723 O O . ILE A 1 95 ? 6.240 9.696 5.445 1.00 91.12 95 ILE A O 1
ATOM 727 N N . GLY A 1 96 ? 8.338 9.990 4.721 1.00 93.19 96 GLY A N 1
ATOM 728 C CA . GLY A 1 96 ? 8.506 11.310 5.318 1.00 93.19 96 GLY A CA 1
ATOM 729 C C . GLY A 1 96 ? 7.531 12.333 4.738 1.00 93.19 96 GLY A C 1
ATOM 730 O O . GLY A 1 96 ? 6.923 13.088 5.496 1.00 93.19 96 GLY A O 1
ATOM 731 N N . HIS A 1 97 ? 7.340 12.333 3.418 1.00 91.62 97 HIS A N 1
ATOM 732 C CA . HIS A 1 97 ? 6.380 13.209 2.752 1.00 91.62 97 HIS A CA 1
ATOM 733 C C . HIS A 1 97 ? 4.934 12.870 3.139 1.00 91.62 97 HIS A C 1
ATOM 735 O O . HIS A 1 97 ? 4.189 13.765 3.532 1.00 91.62 97 HIS A O 1
ATOM 741 N N . MET A 1 98 ? 4.568 11.582 3.140 1.00 89.31 98 MET A N 1
ATOM 742 C CA . MET A 1 98 ? 3.244 11.122 3.583 1.00 89.31 98 MET A CA 1
ATOM 743 C C . MET A 1 98 ? 2.916 11.581 5.007 1.00 89.31 98 MET A C 1
ATOM 745 O O . MET A 1 98 ? 1.839 12.115 5.252 1.00 89.31 98 MET A O 1
ATOM 749 N N . LYS A 1 99 ? 3.860 11.426 5.944 1.00 90.19 99 LYS A N 1
ATOM 750 C CA . LYS A 1 99 ? 3.683 11.857 7.338 1.00 90.19 99 LYS A CA 1
ATOM 751 C C . LYS A 1 99 ? 3.437 13.357 7.466 1.00 90.19 99 LYS A C 1
ATOM 753 O O . LYS A 1 99 ? 2.609 13.745 8.279 1.00 90.19 99 LYS A O 1
ATOM 758 N N . ARG A 1 100 ? 4.144 14.188 6.688 1.00 92.94 100 ARG A N 1
ATOM 759 C CA . ARG A 1 100 ? 3.937 15.646 6.706 1.00 92.94 100 ARG A CA 1
ATOM 760 C C . ARG A 1 100 ? 2.522 15.996 6.274 1.00 92.94 100 ARG A C 1
ATOM 762 O O . ARG A 1 100 ? 1.845 16.664 7.034 1.00 92.94 100 ARG A O 1
ATOM 769 N N . MET A 1 101 ? 2.054 15.459 5.144 1.00 90.12 101 MET A N 1
ATOM 770 C CA . MET A 1 101 ? 0.682 15.704 4.676 1.00 90.12 101 MET A CA 1
ATOM 771 C C . MET A 1 101 ? -0.353 15.309 5.735 1.00 90.12 101 MET A C 1
ATOM 773 O O . MET A 1 101 ? -1.199 16.117 6.087 1.00 90.12 101 MET A O 1
ATOM 777 N N . LEU A 1 102 ? -0.230 14.109 6.316 1.00 87.56 102 LEU A N 1
ATOM 778 C CA . LEU A 1 102 ? -1.166 13.635 7.342 1.00 87.56 102 LEU A CA 1
ATOM 779 C C . LEU A 1 102 ? -1.194 14.528 8.591 1.00 87.56 102 LEU A C 1
ATOM 781 O O . LEU A 1 102 ? -2.255 14.729 9.171 1.00 87.56 102 LEU A O 1
ATOM 785 N N . VAL A 1 103 ? -0.045 15.050 9.024 1.00 88.19 103 VAL A N 1
ATOM 786 C CA . VAL A 1 103 ? 0.033 15.938 10.194 1.00 88.19 103 VAL A CA 1
ATOM 787 C C . VAL A 1 103 ? -0.446 17.349 9.856 1.00 88.19 103 VAL A C 1
ATOM 789 O O . VAL A 1 103 ? -1.150 17.956 10.659 1.00 88.19 103 VAL A O 1
ATOM 792 N N . ASP A 1 104 ? -0.074 17.872 8.691 1.00 89.56 104 ASP A N 1
ATOM 793 C CA . ASP A 1 104 ? -0.398 19.232 8.267 1.00 89.56 104 ASP A CA 1
ATOM 794 C C . ASP A 1 104 ? -1.897 19.376 7.954 1.00 89.56 104 ASP A C 1
ATOM 796 O O . ASP A 1 104 ? -2.512 20.350 8.388 1.00 89.56 104 ASP A O 1
ATOM 800 N N . ASP A 1 105 ? -2.512 18.380 7.307 1.00 73.69 105 ASP A N 1
ATOM 801 C CA . ASP A 1 105 ? -3.955 18.354 7.026 1.00 73.69 105 ASP A CA 1
ATOM 802 C C . ASP A 1 105 ? -4.802 18.221 8.301 1.00 73.69 105 ASP A C 1
ATOM 804 O O . ASP A 1 105 ? -5.936 18.685 8.330 1.00 73.69 105 ASP A O 1
ATOM 808 N N . CYS A 1 106 ? -4.258 17.652 9.385 1.00 60.69 106 CYS A N 1
ATOM 809 C CA . CYS A 1 106 ? -4.940 17.619 10.686 1.00 60.69 106 CYS A CA 1
ATOM 810 C C . CYS A 1 106 ? -4.958 18.979 11.409 1.00 60.69 106 CYS A C 1
ATOM 812 O O . CYS A 1 106 ? -5.677 19.124 12.397 1.00 60.69 106 CYS A O 1
ATOM 814 N N . ASN A 1 107 ? -4.144 19.950 10.980 1.00 58.50 107 ASN A N 1
ATOM 815 C CA . ASN A 1 107 ? -4.029 21.266 11.619 1.00 58.50 107 ASN A CA 1
ATOM 816 C C . ASN A 1 107 ? -4.855 22.367 10.923 1.00 58.50 107 ASN A C 1
ATOM 818 O O . ASN A 1 107 ? -4.784 23.523 11.351 1.00 58.50 107 ASN A O 1
ATOM 822 N N . ASN A 1 108 ? -5.614 22.023 9.878 1.00 47.53 108 ASN A N 1
ATOM 823 C CA . ASN A 1 108 ? -6.569 22.901 9.189 1.00 47.53 108 ASN A CA 1
ATOM 824 C C . ASN A 1 108 ? -8.014 22.529 9.537 1.00 47.53 108 ASN A C 1
ATOM 826 O O . ASN A 1 108 ? -8.856 23.456 9.537 1.00 47.53 108 ASN A O 1
#

pLDDT: mean 80.27, std 10.78, range [47.53, 95.19]

Organism: Quillaja saponaria (NCBI:txid32244)

Sequence (108 aa):
MSDLNYLMCKAIDNPGLTTSSSLRTAFISVFEDSIIDDSNEMHQELGLEDYVGCSSVHGVGPSIAIFDTIRNGQLDCACVYPSPLHSREQMEELIGHMKRMLVDDCNN

Secondary structure (DSSP, 8-state):
-HHHHHHHHHHHH-GGGSTTTTTTT-S----SS-----THHHHHHHT-----EEEE--SSS---EEEEEEETTEEEEEEE--TTTS-HHHHHHHHHHHHHHHHHHTT-

Radius of gyration: 19.26 Å; chains: 1; bounding box: 39×36×58 Å